Protein AF-A0A9P3KUB1-F1 (afdb_monomer)

Radius of gyration: 28.7 Å; Cα contacts (8 Å, |Δi|>4): 35; chains: 1; bounding box: 58×70×73 Å

Foldseek 3Di:
DDDDDDDDDDDDDDDDPPDDDDDDPDPDPDDDDDDDDDDDDDDDDDLVVLVVVLVVLVVVLVVLVPPPPHDPVSSVVSVVVSVVSVVVSVVVVVVVDDPPVNVVCVVPCPDPSRPDDDD

pLDDT: mean 78.52, std 14.83, range [48.62, 97.31]

Structure (mmCIF, N/CA/C/O backbone):
data_AF-A0A9P3KUB1-F1
#
_entry.id   AF-A0A9P3KUB1-F1
#
loop_
_atom_site.group_PDB
_atom_site.id
_atom_site.type_symbol
_atom_site.label_atom_id
_atom_site.label_alt_id
_atom_site.label_comp_id
_atom_site.label_asym_id
_atom_site.label_entity_id
_atom_site.label_seq_id
_atom_site.pdbx_PDB_ins_code
_atom_site.Cartn_x
_atom_site.Cartn_y
_atom_site.Cartn_z
_atom_site.occupancy
_atom_site.B_iso_or_equiv
_atom_site.auth_seq_id
_atom_site.auth_comp_id
_atom_site.auth_asym_id
_atom_site.auth_atom_id
_atom_site.pdbx_PDB_model_num
ATOM 1 N N . MET A 1 1 ? 10.504 29.476 48.255 1.00 50.31 1 MET A N 1
ATOM 2 C CA . MET A 1 1 ? 11.491 28.382 48.152 1.00 50.31 1 MET A CA 1
ATOM 3 C C . MET A 1 1 ? 10.838 27.114 48.674 1.00 50.31 1 MET A C 1
ATOM 5 O O . MET A 1 1 ? 10.720 26.962 49.879 1.00 50.31 1 MET A O 1
ATOM 9 N N . ALA A 1 2 ? 10.332 26.263 47.787 1.00 48.62 2 ALA A N 1
ATOM 10 C CA . ALA A 1 2 ? 9.831 24.938 48.140 1.00 48.62 2 ALA A CA 1
ATOM 11 C C . ALA A 1 2 ? 10.304 23.985 47.039 1.00 48.62 2 ALA A C 1
ATOM 13 O O . ALA A 1 2 ? 9.690 23.894 45.979 1.00 48.62 2 ALA A O 1
ATOM 14 N N . SER A 1 3 ? 11.472 23.378 47.255 1.00 56.53 3 SER A N 1
ATOM 15 C CA . SER A 1 3 ? 11.997 22.325 46.388 1.00 56.53 3 SER A CA 1
ATOM 16 C C . SER A 1 3 ? 11.179 21.062 46.618 1.00 56.53 3 SER A C 1
ATOM 18 O O . SER A 1 3 ? 11.247 20.466 47.691 1.00 56.53 3 SER A O 1
ATOM 20 N N . LEU A 1 4 ? 10.410 20.654 45.613 1.00 63.56 4 LEU A N 1
ATOM 21 C CA . LEU A 1 4 ? 9.812 19.326 45.563 1.00 63.56 4 LEU A CA 1
ATOM 22 C C . LEU A 1 4 ? 10.913 18.337 45.167 1.00 63.56 4 LEU A C 1
ATOM 24 O O . LEU A 1 4 ? 11.415 18.363 44.045 1.00 63.56 4 LEU A O 1
ATOM 28 N N . ALA A 1 5 ? 11.328 17.505 46.120 1.00 59.78 5 ALA A N 1
ATOM 29 C CA . ALA A 1 5 ? 12.263 16.418 45.881 1.00 59.78 5 ALA A CA 1
ATOM 30 C C . ALA A 1 5 ? 11.554 15.304 45.096 1.00 59.78 5 ALA A C 1
ATOM 32 O O . ALA A 1 5 ? 10.606 14.687 45.580 1.00 59.78 5 ALA A O 1
ATOM 3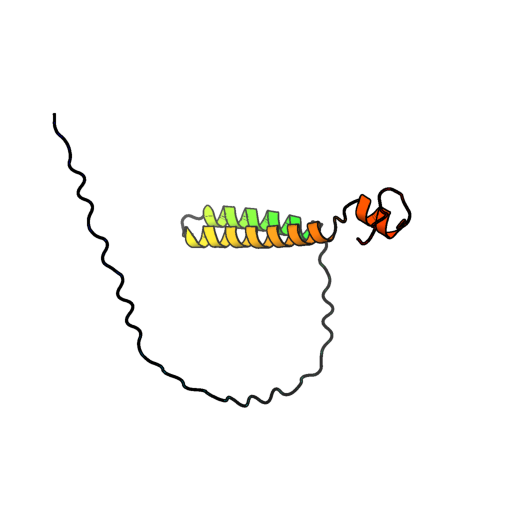3 N N . PHE A 1 6 ? 12.020 15.059 43.874 1.00 51.72 6 PHE A N 1
ATOM 34 C CA . PHE A 1 6 ? 11.614 13.927 43.051 1.00 51.72 6 PHE A CA 1
ATOM 35 C C . PHE A 1 6 ? 12.285 12.662 43.607 1.00 51.72 6 PHE A C 1
ATOM 37 O O . PHE A 1 6 ? 13.495 12.483 43.477 1.00 51.72 6 PHE A O 1
ATOM 44 N N . VAL A 1 7 ? 11.519 11.806 44.284 1.00 63.16 7 VAL A N 1
ATOM 45 C CA . VAL A 1 7 ? 12.008 10.507 44.764 1.00 63.16 7 VAL A CA 1
ATOM 46 C C . VAL A 1 7 ? 11.896 9.507 43.614 1.00 63.16 7 VAL A C 1
ATOM 48 O O . VAL A 1 7 ? 10.802 9.079 43.257 1.00 63.16 7 VAL A O 1
ATOM 51 N N . VAL A 1 8 ? 13.033 9.144 43.019 1.00 61.44 8 VAL A N 1
ATOM 52 C CA . VAL A 1 8 ? 13.135 8.023 42.073 1.00 61.44 8 VAL A CA 1
ATOM 53 C C . VAL A 1 8 ? 13.046 6.718 42.864 1.00 61.44 8 VAL A C 1
ATOM 55 O O . VAL A 1 8 ? 13.894 6.441 43.712 1.00 61.44 8 VAL A O 1
ATOM 58 N N . ALA A 1 9 ? 12.019 5.912 42.596 1.00 62.56 9 ALA A N 1
ATOM 59 C CA . ALA A 1 9 ? 11.915 4.556 43.123 1.00 62.56 9 ALA A CA 1
ATOM 60 C C . ALA A 1 9 ? 12.888 3.614 42.379 1.00 62.56 9 ALA A C 1
ATOM 62 O O . ALA A 1 9 ? 12.992 3.700 41.153 1.00 62.56 9 ALA A O 1
ATOM 63 N N . PRO A 1 10 ? 13.588 2.697 43.071 1.00 59.16 10 PRO A N 1
ATOM 64 C CA . PRO A 1 10 ? 14.422 1.698 42.416 1.00 59.16 10 PRO A CA 1
ATOM 65 C C . PRO A 1 10 ? 13.550 0.661 41.699 1.00 59.16 10 PRO A C 1
ATOM 67 O O . PRO A 1 10 ? 12.675 0.030 42.293 1.00 59.16 10 PRO A O 1
ATOM 70 N N . THR A 1 11 ? 13.809 0.465 40.409 1.00 61.09 11 THR A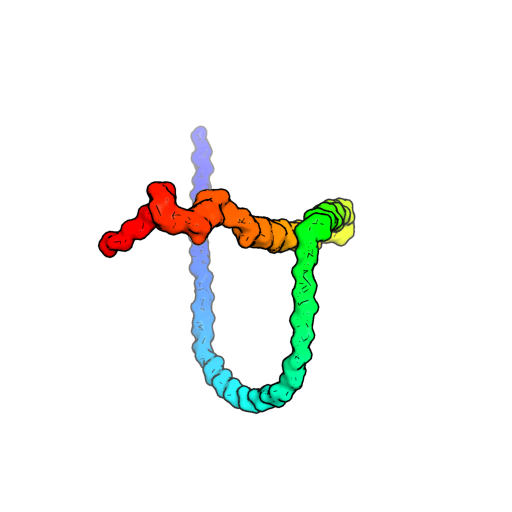 N 1
ATOM 71 C CA . THR A 1 11 ? 13.233 -0.616 39.608 1.00 61.09 11 THR A CA 1
ATOM 72 C C . THR A 1 11 ? 13.726 -1.961 40.136 1.00 61.09 11 THR A C 1
ATOM 74 O O . THR A 1 11 ? 14.931 -2.218 40.163 1.00 61.09 11 THR A O 1
ATOM 77 N N . ALA A 1 12 ? 12.803 -2.828 40.548 1.00 65.00 12 ALA A N 1
ATOM 78 C CA . ALA A 1 12 ? 13.126 -4.200 40.913 1.00 65.00 12 ALA A CA 1
ATOM 79 C C . ALA A 1 12 ? 13.667 -4.964 39.685 1.00 65.00 12 ALA A C 1
ATOM 81 O O . ALA A 1 12 ? 13.064 -4.888 38.611 1.00 65.00 12 ALA A O 1
ATOM 82 N N . PRO A 1 13 ? 14.771 -5.723 39.807 1.00 62.91 13 PRO A N 1
ATOM 83 C CA . PRO A 1 13 ? 15.215 -6.600 38.737 1.00 62.91 13 PRO A CA 1
ATOM 84 C C . PRO A 1 13 ? 14.225 -7.758 38.581 1.00 62.91 13 PRO A C 1
ATOM 86 O O . PRO A 1 13 ? 13.912 -8.476 39.532 1.00 62.91 13 PRO A O 1
ATOM 89 N N . CYS A 1 14 ? 13.735 -7.936 37.356 1.00 54.38 14 CYS A N 1
ATOM 90 C CA . CYS A 1 14 ? 12.917 -9.073 36.963 1.00 54.38 14 CYS A CA 1
ATOM 91 C C . CYS A 1 14 ? 13.766 -10.352 37.085 1.00 54.38 14 CYS A C 1
ATOM 93 O O . CYS A 1 14 ? 14.645 -10.620 36.265 1.00 54.38 14 CYS A O 1
ATOM 95 N N . GLY A 1 15 ? 13.559 -11.117 38.157 1.00 54.53 15 GLY A N 1
ATOM 96 C CA . GLY A 1 15 ? 14.240 -12.385 38.391 1.00 54.53 15 GLY A CA 1
ATOM 97 C C . GLY A 1 15 ? 13.747 -13.458 37.423 1.00 54.53 15 GLY A C 1
ATOM 98 O O . GLY A 1 15 ? 12.721 -14.091 37.661 1.00 54.53 15 GLY A O 1
ATOM 99 N N . LEU A 1 16 ? 14.497 -13.695 36.346 1.00 55.75 16 LEU A N 1
ATOM 100 C CA . LEU A 1 16 ? 14.280 -14.815 35.434 1.00 55.75 16 LEU A CA 1
ATOM 101 C C . LEU A 1 16 ? 14.713 -16.120 36.128 1.00 55.75 16 LEU A C 1
ATOM 103 O O . LEU A 1 16 ? 15.897 -16.457 36.184 1.00 55.75 16 LEU A O 1
ATOM 107 N N . ARG A 1 17 ? 13.758 -16.881 36.672 1.00 60.81 17 ARG A N 1
ATOM 108 C CA . ARG A 1 17 ? 14.006 -18.273 37.072 1.00 60.81 17 ARG A CA 1
ATOM 109 C C . ARG A 1 17 ? 14.200 -19.111 35.806 1.00 60.81 17 ARG A C 1
ATOM 111 O O . ARG A 1 17 ? 13.235 -19.472 35.141 1.00 60.81 17 ARG A O 1
ATOM 118 N N . ARG A 1 18 ? 15.453 -19.431 35.469 1.00 56.28 18 ARG A N 1
ATOM 119 C CA . ARG A 1 18 ? 15.780 -20.483 34.495 1.00 56.28 18 ARG A CA 1
ATOM 120 C C . ARG A 1 18 ? 15.411 -21.840 35.095 1.00 56.28 18 ARG A C 1
ATOM 122 O O . ARG A 1 18 ? 16.183 -22.403 35.866 1.00 56.28 18 ARG A O 1
ATOM 129 N N . SER A 1 19 ? 14.240 -22.363 34.743 1.00 61.19 19 SER A N 1
ATOM 130 C CA . SER A 1 19 ? 13.953 -23.784 34.938 1.00 61.19 19 SER A CA 1
ATOM 131 C C . SER A 1 19 ? 14.790 -24.606 33.962 1.00 61.19 19 SER A C 1
ATOM 133 O O . SER A 1 19 ? 14.859 -24.313 32.768 1.00 61.19 19 SER A O 1
ATOM 135 N N . ALA A 1 20 ? 15.467 -25.607 34.513 1.00 57.69 20 ALA A N 1
ATOM 136 C CA . ALA A 1 20 ? 16.315 -26.534 33.794 1.00 57.69 20 ALA A CA 1
ATOM 137 C C . ALA A 1 20 ? 15.512 -27.400 32.808 1.00 57.69 20 ALA A C 1
ATOM 139 O O . ALA A 1 20 ? 14.428 -27.881 33.120 1.00 57.69 20 ALA A O 1
ATOM 140 N N . ALA A 1 21 ? 16.111 -27.569 31.628 1.00 56.62 21 ALA A N 1
ATOM 141 C CA . ALA A 1 21 ? 16.016 -28.686 30.694 1.00 56.62 21 ALA A CA 1
ATOM 142 C C . ALA A 1 21 ? 14.851 -29.680 30.876 1.00 56.62 21 ALA A C 1
ATOM 144 O O . ALA A 1 21 ? 14.926 -30.611 31.675 1.00 56.62 21 ALA A O 1
ATOM 145 N N . PHE A 1 22 ? 13.868 -29.590 29.981 1.00 54.78 22 PHE A N 1
ATOM 146 C CA . PHE A 1 22 ? 13.082 -30.748 29.570 1.00 54.78 22 PHE A CA 1
ATOM 147 C C . PHE A 1 22 ? 13.369 -31.029 28.095 1.00 54.78 22 PHE A C 1
ATOM 149 O O . PHE A 1 22 ? 12.669 -30.579 27.193 1.00 54.78 22 PHE A O 1
ATOM 156 N N . SER A 1 23 ? 14.483 -31.723 27.854 1.00 60.97 23 SER A N 1
ATOM 157 C CA . SER A 1 23 ? 14.793 -32.286 26.543 1.00 60.97 23 SER A CA 1
ATOM 158 C C . SER A 1 23 ? 14.008 -33.584 26.397 1.00 60.97 23 SER A C 1
ATOM 160 O O . SER A 1 23 ? 14.437 -34.637 26.865 1.00 60.97 23 SER A O 1
ATOM 162 N N . GLN A 1 24 ? 12.837 -33.508 25.775 1.00 61.50 24 GLN A N 1
ATOM 163 C CA . GLN A 1 24 ? 12.197 -34.683 25.198 1.00 61.50 24 GLN A CA 1
ATOM 164 C C . GLN A 1 24 ? 12.272 -34.578 23.680 1.00 61.50 24 GLN A C 1
ATOM 166 O O . GLN A 1 24 ? 11.484 -33.902 23.026 1.00 61.50 24 GLN A O 1
ATOM 171 N N . SER A 1 25 ? 13.276 -35.256 23.123 1.00 59.69 25 SER A N 1
ATOM 172 C CA . SER A 1 25 ? 13.389 -35.510 21.691 1.00 59.69 25 SER A CA 1
ATOM 173 C C . SER A 1 25 ? 12.335 -36.545 21.298 1.00 59.69 25 SER A C 1
ATOM 175 O O . SER A 1 25 ? 12.554 -37.751 21.410 1.00 59.69 25 SER A O 1
ATOM 177 N N . VAL A 1 26 ? 11.164 -36.081 20.862 1.00 65.00 26 VAL A N 1
ATOM 178 C CA . VAL A 1 26 ? 10.165 -36.944 20.225 1.00 65.00 26 VAL A CA 1
ATOM 179 C C . VAL A 1 26 ? 10.540 -37.120 18.754 1.00 65.00 26 VAL A C 1
ATOM 181 O O . VAL A 1 26 ? 10.308 -36.256 17.912 1.00 65.00 26 VAL A O 1
ATOM 184 N N . LYS A 1 27 ? 11.180 -38.247 18.428 1.00 60.56 27 LYS A N 1
ATOM 185 C CA . LYS A 1 27 ? 11.415 -38.651 17.036 1.00 60.56 27 LYS A CA 1
ATOM 186 C C . LYS A 1 27 ? 10.106 -39.186 16.454 1.00 60.56 27 LYS A C 1
ATOM 188 O O . LYS A 1 27 ? 9.859 -40.388 16.479 1.00 60.56 27 LYS A O 1
ATOM 193 N N . SER A 1 28 ? 9.257 -38.297 15.950 1.00 63.25 28 SER A N 1
ATOM 194 C CA . SER A 1 28 ? 8.063 -38.695 15.200 1.00 63.25 28 SER A CA 1
ATOM 195 C C . SER A 1 28 ? 8.456 -39.094 13.779 1.00 63.25 28 SER A C 1
ATOM 197 O O . SER A 1 28 ? 8.768 -38.246 12.946 1.00 63.25 28 SER A O 1
ATOM 199 N N . ALA A 1 29 ? 8.441 -40.396 13.493 1.00 64.69 29 ALA A N 1
ATOM 200 C CA . ALA A 1 29 ? 8.572 -40.928 12.141 1.00 64.69 29 ALA A CA 1
ATOM 201 C C . ALA A 1 29 ? 7.230 -40.786 11.403 1.00 64.69 29 ALA A C 1
ATOM 203 O O . ALA A 1 29 ? 6.429 -41.718 11.348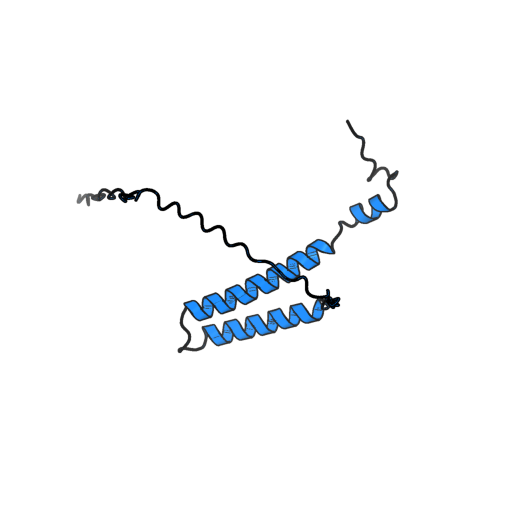 1.00 64.69 29 ALA A O 1
ATOM 204 N N . VAL A 1 30 ? 6.961 -39.595 10.864 1.00 65.62 30 VAL A N 1
ATOM 205 C CA . VAL A 1 30 ? 5.817 -39.371 9.971 1.00 65.62 30 VAL A CA 1
ATOM 206 C C . VAL A 1 30 ? 6.229 -39.767 8.557 1.00 65.62 30 VAL A C 1
ATOM 208 O O . VAL A 1 30 ? 7.069 -39.124 7.932 1.00 65.62 30 VAL A O 1
ATOM 211 N N . THR A 1 31 ? 5.637 -40.843 8.047 1.00 64.88 31 THR A N 1
ATOM 212 C CA . THR A 1 31 ? 5.752 -41.229 6.639 1.00 64.88 31 THR A CA 1
ATOM 213 C C . THR A 1 31 ? 4.745 -40.418 5.826 1.00 64.88 31 THR A C 1
ATOM 215 O O . THR A 1 31 ? 3.547 -40.696 5.822 1.00 64.88 31 THR A O 1
ATOM 218 N N . VAL A 1 32 ? 5.221 -39.375 5.145 1.00 68.62 32 VAL A N 1
ATOM 219 C CA . VAL A 1 32 ? 4.385 -38.588 4.230 1.00 68.62 32 VAL A CA 1
ATOM 220 C C . VAL A 1 32 ? 4.218 -39.383 2.935 1.00 68.62 32 VAL A C 1
ATOM 222 O O . VAL A 1 32 ? 5.160 -39.549 2.163 1.00 68.62 32 VAL A O 1
ATOM 225 N N . ARG A 1 33 ? 3.013 -39.907 2.695 1.00 71.62 33 ARG A N 1
ATOM 226 C CA . ARG A 1 33 ? 2.640 -40.471 1.391 1.00 71.62 33 ARG A CA 1
ATOM 227 C C . ARG A 1 33 ? 2.586 -39.331 0.371 1.00 71.62 33 ARG A C 1
ATOM 229 O O . ARG A 1 33 ? 1.797 -38.405 0.531 1.00 71.62 33 ARG A O 1
ATOM 236 N N . ALA A 1 34 ? 3.413 -39.412 -0.669 1.00 70.06 34 ALA A N 1
ATOM 237 C CA . ALA A 1 34 ? 3.416 -38.452 -1.766 1.00 70.06 34 ALA A CA 1
ATOM 238 C C . ALA A 1 34 ? 2.070 -38.493 -2.514 1.00 70.06 34 ALA A C 1
ATOM 240 O O . ALA A 1 34 ? 1.714 -39.507 -3.116 1.00 70.06 34 ALA A O 1
ATOM 241 N N . ALA A 1 35 ? 1.309 -37.399 -2.443 1.00 78.00 35 ALA A N 1
ATOM 242 C CA . ALA A 1 35 ? 0.10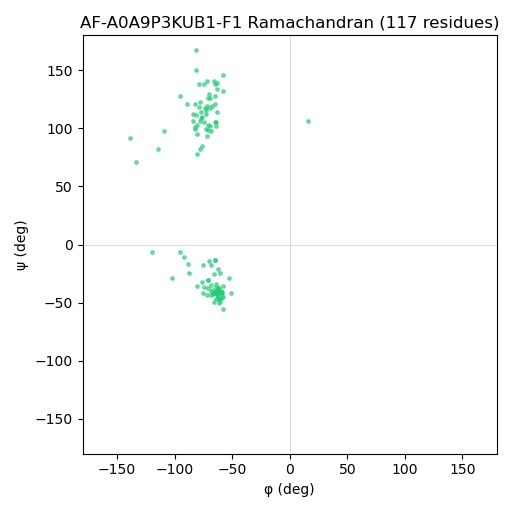6 -37.199 -3.243 1.00 78.00 35 ALA A CA 1
ATOM 243 C C . ALA A 1 35 ? 0.483 -36.710 -4.658 1.00 78.00 35 ALA A C 1
ATOM 245 O O . ALA A 1 35 ? 1.501 -36.031 -4.812 1.00 78.00 35 ALA A O 1
ATOM 246 N N . PRO A 1 36 ? -0.311 -37.024 -5.699 1.00 72.38 36 PRO A N 1
ATOM 247 C CA . PRO A 1 36 ? -0.040 -36.549 -7.051 1.00 72.38 36 PRO A CA 1
ATOM 248 C C . PRO A 1 36 ? -0.161 -35.022 -7.118 1.00 72.38 36 PRO A C 1
ATOM 250 O O . PRO A 1 36 ? -1.179 -34.449 -6.722 1.00 72.38 36 PRO A O 1
ATOM 253 N N . ALA A 1 37 ? 0.881 -34.373 -7.638 1.00 69.25 37 ALA A N 1
ATOM 254 C CA . ALA A 1 37 ? 0.934 -32.929 -7.810 1.00 69.25 37 ALA A CA 1
ATOM 255 C C . ALA A 1 37 ? -0.144 -32.474 -8.807 1.00 69.25 37 ALA A C 1
ATOM 257 O O . ALA A 1 37 ? -0.027 -32.667 -10.017 1.00 69.25 37 ALA A O 1
ATOM 258 N N . ARG A 1 38 ? -1.221 -31.868 -8.300 1.00 75.50 38 ARG A N 1
ATOM 259 C CA . ARG A 1 38 ? -2.156 -31.108 -9.134 1.00 75.50 38 ARG A CA 1
ATOM 260 C C . ARG A 1 38 ? -1.525 -29.749 -9.417 1.00 75.50 38 ARG A C 1
ATOM 262 O O . ARG A 1 38 ? -1.274 -28.985 -8.493 1.00 75.50 38 ARG A O 1
ATOM 269 N N . SER A 1 39 ? -1.271 -29.463 -10.692 1.00 72.25 39 SER A N 1
ATOM 270 C CA . SER A 1 39 ? -0.756 -28.166 -11.136 1.00 72.25 39 SER A CA 1
ATOM 271 C C . SER A 1 39 ? -1.795 -27.079 -10.852 1.00 72.25 39 SER A C 1
ATOM 273 O O . SER A 1 39 ? -2.810 -26.991 -11.544 1.00 72.25 39 SER A O 1
ATOM 275 N N . LEU A 1 40 ? -1.556 -26.258 -9.830 1.00 66.81 40 LEU A N 1
ATOM 276 C CA . LEU A 1 40 ? -2.358 -25.069 -9.559 1.00 66.81 40 LEU A CA 1
ATOM 277 C C . LEU A 1 40 ? -1.934 -23.975 -10.543 1.00 66.81 40 LEU A C 1
ATOM 279 O O . LEU A 1 40 ? -0.797 -23.512 -10.517 1.00 66.81 40 LEU A O 1
ATOM 283 N N . LYS A 1 41 ? -2.839 -23.580 -11.441 1.00 66.31 41 LYS A N 1
ATOM 284 C CA . LYS A 1 41 ? -2.662 -22.372 -12.253 1.00 66.31 41 LYS A CA 1
ATOM 285 C C . LYS A 1 41 ? -3.056 -21.180 -11.388 1.00 66.31 41 LYS A C 1
ATOM 287 O O . LYS A 1 41 ? -4.242 -20.954 -11.168 1.00 66.31 41 LYS A O 1
ATOM 292 N N . VAL A 1 42 ? -2.065 -20.460 -10.871 1.00 63.34 42 VAL A N 1
ATOM 293 C CA . VAL A 1 42 ? -2.286 -19.196 -10.162 1.00 63.34 42 VAL A CA 1
ATOM 294 C C . VAL A 1 42 ? -2.436 -18.106 -11.220 1.00 63.34 42 VAL A C 1
ATOM 296 O O . VAL A 1 42 ? -1.489 -17.804 -11.941 1.00 63.34 42 VAL A O 1
ATOM 299 N N . PHE A 1 43 ? -3.642 -17.557 -11.361 1.00 56.53 43 PHE A N 1
ATOM 300 C CA . PHE A 1 43 ? -3.865 -16.377 -12.192 1.00 56.53 43 PHE A CA 1
ATOM 301 C C . PHE A 1 43 ? -3.399 -15.145 -11.413 1.00 56.53 43 PHE A C 1
ATOM 303 O O . PHE A 1 43 ? -3.868 -14.897 -10.305 1.00 56.53 43 PHE A O 1
ATOM 310 N N . ALA A 1 44 ? -2.463 -14.386 -11.981 1.00 59.88 44 ALA A N 1
ATOM 311 C CA . ALA A 1 44 ? -2.057 -13.104 -11.424 1.00 59.88 44 ALA A CA 1
ATOM 312 C C . ALA A 1 44 ? -3.206 -12.097 -11.596 1.00 59.88 44 ALA A C 1
ATOM 314 O O . ALA A 1 44 ? -3.597 -11.794 -12.724 1.00 59.88 44 ALA A O 1
ATOM 315 N N . SER A 1 45 ? -3.758 -11.588 -10.493 1.00 60.03 45 SER A N 1
ATOM 316 C CA . SER A 1 45 ? -4.782 -10.540 -10.530 1.00 60.03 45 SER A CA 1
ATOM 317 C C . SER A 1 45 ? -4.201 -9.234 -11.087 1.00 60.03 45 SER A C 1
ATOM 319 O O . SER A 1 45 ? -3.047 -8.868 -10.825 1.00 60.03 45 SER A O 1
ATOM 321 N N . SER A 1 46 ? -4.985 -8.523 -11.899 1.00 61.88 46 SER A N 1
ATOM 322 C CA . SER A 1 46 ? -4.585 -7.230 -12.465 1.00 61.88 46 SER 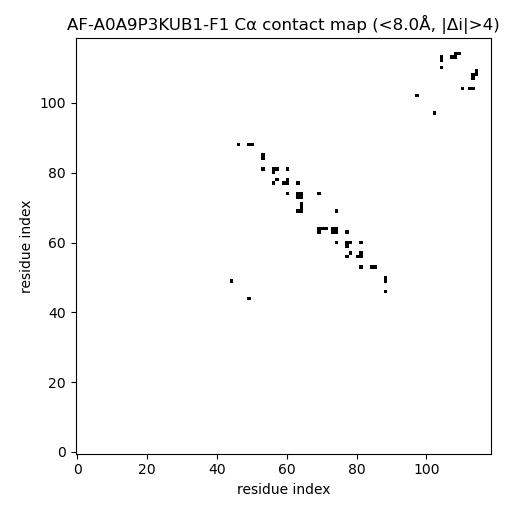A CA 1
ATOM 323 C C . SER A 1 46 ? -4.578 -6.145 -11.375 1.00 61.88 46 SER A C 1
ATOM 325 O O . SER A 1 46 ? -5.446 -6.140 -10.509 1.00 61.88 46 SER A O 1
ATOM 327 N N . GLN A 1 47 ? -3.601 -5.226 -11.394 1.00 65.69 47 GLN A N 1
ATOM 328 C CA . GLN A 1 47 ? -3.516 -4.125 -10.412 1.00 65.69 47 GLN A CA 1
ATOM 329 C C . GLN A 1 47 ? -4.784 -3.281 -10.220 1.00 65.69 47 GLN A C 1
ATOM 331 O O . GLN A 1 47 ? -5.113 -3.031 -9.065 1.00 65.69 47 GLN A O 1
ATOM 336 N N . PRO A 1 48 ? -5.545 -2.896 -11.268 1.00 64.62 48 PRO A N 1
ATOM 337 C CA . PRO A 1 48 ? -6.742 -2.071 -11.068 1.00 64.62 48 PRO A CA 1
ATOM 338 C C . PRO A 1 48 ? -7.842 -2.778 -10.264 1.00 64.62 48 PRO A C 1
ATOM 340 O O . PRO A 1 48 ? -8.812 -2.149 -9.847 1.00 64.62 48 PRO A O 1
ATOM 343 N N . GLU A 1 49 ? -7.730 -4.093 -10.071 1.00 79.00 49 GLU A N 1
ATOM 344 C CA . GLU A 1 49 ? -8.597 -4.841 -9.168 1.00 79.00 49 GLU A CA 1
ATOM 345 C C . GLU A 1 49 ? -8.151 -4.693 -7.706 1.00 79.00 49 GLU A C 1
ATOM 347 O O . GLU A 1 49 ? -8.999 -4.581 -6.828 1.00 79.00 49 GLU A O 1
ATOM 352 N N . LEU A 1 50 ? -6.842 -4.611 -7.443 1.00 83.31 50 LEU A N 1
ATOM 353 C CA . LEU A 1 50 ? -6.279 -4.480 -6.095 1.00 83.31 50 LEU A CA 1
ATOM 354 C C . LEU A 1 50 ? -6.470 -3.074 -5.512 1.00 83.31 50 LEU A C 1
ATOM 356 O O . LEU A 1 50 ? -6.790 -2.958 -4.332 1.00 83.31 50 LEU A O 1
ATOM 360 N N . ASP A 1 51 ? -6.383 -2.023 -6.329 1.00 87.94 51 ASP A N 1
ATOM 361 C CA . ASP A 1 51 ? -6.657 -0.650 -5.873 1.00 87.94 51 ASP A CA 1
ATOM 362 C C . ASP A 1 51 ? -8.104 -0.506 -5.372 1.00 87.94 51 ASP A C 1
ATOM 364 O O . ASP A 1 51 ? -8.365 0.059 -4.310 1.00 87.94 51 ASP A O 1
ATOM 368 N N . LYS A 1 52 ? -9.060 -1.119 -6.084 1.00 91.50 52 LYS A N 1
ATOM 369 C CA . LYS A 1 52 ? -10.469 -1.170 -5.660 1.00 91.50 52 LYS A CA 1
ATOM 370 C C . LYS A 1 52 ? -10.652 -1.947 -4.360 1.00 91.50 52 LYS A C 1
ATOM 372 O O . LYS A 1 52 ? -11.504 -1.588 -3.551 1.00 91.50 52 LYS A O 1
ATOM 377 N N . VAL A 1 53 ? -9.876 -3.012 -4.162 1.00 92.06 53 VAL A N 1
ATOM 378 C CA . VAL A 1 53 ? -9.890 -3.785 -2.913 1.00 92.06 53 VAL A CA 1
ATOM 379 C C . VAL A 1 53 ? -9.382 -2.928 -1.752 1.00 92.06 53 VAL A C 1
ATOM 381 O O . VAL A 1 53 ? -10.000 -2.942 -0.690 1.00 92.06 53 VAL A O 1
ATOM 384 N N . VAL A 1 54 ? -8.333 -2.121 -1.948 1.00 94.31 54 VAL A N 1
ATOM 385 C CA . VAL A 1 54 ? -7.856 -1.172 -0.924 1.00 94.31 54 VAL A CA 1
ATOM 386 C C . VAL A 1 54 ? -8.924 -0.141 -0.581 1.00 94.31 54 VAL A C 1
ATOM 388 O O . VAL A 1 54 ? -9.200 0.076 0.596 1.00 94.31 54 VAL A O 1
ATOM 391 N N . GLU A 1 55 ? -9.580 0.463 -1.572 1.00 95.06 55 GLU A N 1
ATOM 392 C CA . GLU A 1 55 ? -10.658 1.431 -1.322 1.00 95.06 55 GLU A CA 1
ATOM 393 C C . GLU A 1 55 ? -11.818 0.817 -0.523 1.00 95.06 55 GLU A C 1
ATOM 395 O O . GLU A 1 55 ? -12.326 1.436 0.417 1.00 95.06 55 GLU A O 1
ATOM 400 N N . GLN A 1 56 ? -12.206 -0.420 -0.851 1.00 95.19 56 GLN A N 1
ATOM 401 C CA . GLN A 1 56 ? -13.223 -1.167 -0.107 1.00 95.19 56 GLN A CA 1
ATOM 402 C C . GLN A 1 56 ? -12.789 -1.429 1.336 1.00 95.19 56 GLN A C 1
ATOM 404 O O . GLN A 1 56 ? -13.574 -1.208 2.256 1.00 95.19 56 GLN A O 1
ATOM 409 N N . LYS A 1 57 ? -11.537 -1.838 1.545 1.00 95.38 57 LYS A N 1
ATOM 410 C CA . LYS A 1 57 ? -10.981 -2.127 2.871 1.00 95.38 57 LYS A CA 1
ATOM 411 C C . LYS A 1 57 ? -10.822 -0.876 3.728 1.00 95.38 57 LYS A C 1
ATOM 413 O O . LYS A 1 57 ? -11.115 -0.913 4.915 1.00 95.38 57 LYS A O 1
ATOM 418 N N . ILE A 1 58 ? -10.486 0.265 3.129 1.00 96.69 58 ILE A N 1
ATOM 419 C CA . ILE A 1 58 ? -10.496 1.565 3.816 1.00 96.69 58 ILE A CA 1
ATOM 420 C C . ILE A 1 58 ? -11.917 1.934 4.254 1.00 96.69 58 ILE A C 1
ATOM 422 O O . ILE A 1 58 ? -12.110 2.453 5.354 1.00 96.69 58 ILE A O 1
ATOM 426 N N . ALA A 1 59 ? -12.923 1.706 3.404 1.00 97.06 59 ALA A N 1
ATOM 427 C CA . ALA A 1 59 ? -14.315 1.951 3.771 1.00 97.06 59 ALA A CA 1
ATOM 428 C C . ALA A 1 59 ? -14.775 1.008 4.896 1.00 97.06 59 ALA A C 1
ATOM 430 O O . ALA A 1 59 ? -15.428 1.456 5.837 1.00 97.06 59 ALA A O 1
ATOM 431 N N . GLU A 1 60 ? -14.392 -0.267 4.834 1.00 94.62 60 GLU A N 1
ATOM 432 C CA . GLU A 1 60 ? -14.650 -1.263 5.876 1.00 94.62 60 GLU A CA 1
ATOM 433 C C . GLU A 1 60 ? -13.994 -0.869 7.204 1.00 94.62 60 GLU A C 1
ATOM 435 O O . GLU A 1 60 ? -14.695 -0.769 8.207 1.00 94.62 60 GLU A O 1
ATOM 440 N N . ALA A 1 61 ? -12.706 -0.521 7.209 1.00 95.62 61 ALA A N 1
ATOM 441 C CA . ALA A 1 61 ? -11.994 -0.068 8.402 1.00 95.62 61 ALA A CA 1
ATOM 442 C C . ALA A 1 61 ? -12.642 1.177 9.021 1.00 95.62 61 ALA A C 1
ATOM 444 O O . ALA A 1 61 ? -12.854 1.235 10.230 1.00 95.62 61 ALA A O 1
ATOM 445 N N . LYS A 1 62 ? -13.054 2.153 8.200 1.00 96.19 62 LYS A N 1
ATOM 446 C CA . LYS A 1 62 ? -13.801 3.330 8.676 1.00 96.19 62 LYS A CA 1
ATOM 447 C C . LYS A 1 62 ? -15.137 2.956 9.312 1.00 96.19 62 LYS A C 1
ATOM 449 O O . LYS A 1 62 ? -15.491 3.542 10.330 1.00 96.19 62 LYS A O 1
ATOM 454 N N . ASN A 1 63 ? -15.866 2.008 8.726 1.00 95.81 63 ASN A N 1
ATOM 455 C CA . ASN A 1 63 ? -17.147 1.550 9.261 1.00 95.81 63 ASN A CA 1
ATOM 456 C C . ASN A 1 63 ? -16.966 0.792 10.576 1.00 95.81 63 ASN A C 1
ATOM 458 O O . ASN A 1 63 ? -17.704 1.063 11.518 1.00 95.81 63 ASN A O 1
ATOM 462 N N . VAL A 1 64 ? -15.969 -0.097 10.657 1.00 95.12 64 VAL A N 1
ATOM 463 C CA . VAL A 1 64 ? -15.622 -0.816 11.889 1.00 95.12 64 VAL A CA 1
ATOM 464 C C . VAL A 1 64 ? -15.294 0.197 12.974 1.00 95.12 64 VAL A C 1
ATOM 466 O O . VAL A 1 64 ? -15.995 0.235 13.968 1.00 95.12 64 VAL A O 1
ATOM 469 N N . CYS A 1 65 ? -14.347 1.107 12.746 1.00 94.62 65 CYS A N 1
ATOM 470 C CA . CYS A 1 65 ? -13.955 2.113 13.738 1.00 94.62 65 CYS A CA 1
ATOM 471 C C . CYS A 1 65 ? -15.075 3.098 14.135 1.00 94.62 65 CYS A C 1
ATOM 473 O O . CYS A 1 65 ? -14.967 3.753 15.171 1.00 94.62 65 CYS A O 1
ATOM 475 N N . ALA A 1 66 ? -16.113 3.260 13.308 1.00 94.44 66 ALA A N 1
ATOM 476 C CA . ALA A 1 66 ? -17.266 4.109 13.606 1.00 94.44 66 ALA A CA 1
ATOM 477 C C . ALA A 1 66 ? -18.381 3.373 14.367 1.00 94.44 66 ALA A C 1
ATOM 479 O O . ALA A 1 66 ? -19.256 4.034 14.933 1.00 94.44 66 ALA A O 1
ATOM 480 N N . ASP A 1 67 ? -18.379 2.036 14.380 1.00 93.31 67 ASP A N 1
ATOM 481 C CA . ASP A 1 67 ? -19.362 1.250 15.120 1.00 93.31 67 ASP A CA 1
ATOM 482 C C . ASP A 1 67 ? -19.078 1.370 16.627 1.00 93.31 67 ASP A C 1
ATOM 484 O O . ASP A 1 67 ? -18.009 0.954 17.082 1.00 93.31 67 ASP A O 1
ATOM 488 N N . PRO A 1 68 ? -20.020 1.892 17.434 1.00 86.88 68 PRO A N 1
ATOM 489 C CA . PRO A 1 68 ? -19.845 2.014 18.881 1.00 86.88 68 PRO A CA 1
ATOM 490 C C . PRO A 1 68 ? -19.725 0.664 19.608 1.00 86.88 68 PRO A C 1
ATOM 492 O O . PRO A 1 68 ? -19.359 0.646 20.783 1.00 86.88 68 PRO A O 1
ATOM 495 N N . ASN A 1 69 ? -20.055 -0.450 18.949 1.00 88.12 69 ASN A N 1
ATOM 496 C CA . ASN A 1 69 ? -19.905 -1.805 19.480 1.00 88.12 69 ASN A CA 1
ATOM 497 C C . ASN A 1 69 ? -18.561 -2.446 19.113 1.00 88.12 69 ASN A C 1
ATOM 499 O O . ASN A 1 69 ? -18.235 -3.506 19.648 1.00 88.12 69 ASN A O 1
ATOM 503 N N . SER A 1 70 ? -17.795 -1.837 18.206 1.00 84.56 70 SER A N 1
ATOM 504 C CA . SER A 1 70 ? -16.432 -2.270 17.912 1.00 84.56 70 SER A CA 1
ATOM 505 C C . SER A 1 70 ? -15.482 -1.767 19.000 1.00 84.56 70 SER A C 1
ATOM 507 O O . SER A 1 70 ? -15.587 -0.635 19.482 1.00 84.56 70 SER A O 1
ATOM 509 N N . GLY A 1 71 ? -14.553 -2.614 19.431 1.00 90.06 71 GLY A N 1
ATOM 510 C CA . GLY A 1 71 ? -13.469 -2.180 20.294 1.00 90.06 71 GLY A CA 1
ATOM 511 C C . GLY A 1 71 ? -12.341 -1.531 19.490 1.00 90.06 71 GLY A C 1
ATOM 512 O O . GLY A 1 71 ? -12.230 -1.638 18.267 1.00 90.06 71 GLY A O 1
ATOM 513 N N . ALA A 1 72 ? -11.438 -0.866 20.214 1.00 90.88 72 ALA A N 1
ATOM 514 C CA . ALA A 1 72 ? -10.231 -0.288 19.624 1.00 90.88 72 ALA A CA 1
ATOM 515 C C . ALA A 1 72 ? -9.321 -1.351 18.974 1.00 90.88 72 ALA A C 1
ATOM 517 O O . ALA A 1 72 ? -8.554 -1.026 18.072 1.00 90.88 72 ALA A O 1
ATOM 518 N N . ALA A 1 73 ? -9.411 -2.609 19.419 1.00 93.81 73 ALA A N 1
ATOM 519 C CA . ALA A 1 73 ? -8.643 -3.715 18.861 1.00 93.81 73 ALA A CA 1
ATOM 520 C C . ALA A 1 73 ? -9.154 -4.109 17.469 1.00 93.81 73 ALA A C 1
ATOM 522 O O . ALA A 1 73 ? -8.360 -4.287 16.555 1.00 93.81 73 ALA A O 1
ATOM 523 N N . GLU A 1 74 ? -10.468 -4.185 17.283 1.00 92.38 74 GLU A N 1
ATOM 524 C CA . GLU A 1 74 ? -11.102 -4.517 16.008 1.00 92.38 74 GLU A CA 1
ATOM 525 C C . GLU A 1 74 ? -10.857 -3.418 14.967 1.00 92.38 74 GLU A C 1
ATOM 527 O O . GLU A 1 74 ? -10.565 -3.714 13.811 1.00 92.38 74 GLU A O 1
ATOM 532 N N . CYS A 1 75 ? -10.891 -2.151 15.391 1.00 95.88 75 CYS A N 1
ATOM 533 C CA . CYS A 1 75 ? -10.497 -1.021 14.550 1.00 95.88 75 CYS A CA 1
ATOM 534 C C . CYS A 1 75 ? -9.018 -1.102 14.127 1.00 95.88 75 CYS A C 1
ATOM 536 O O . CYS A 1 75 ? -8.708 -0.859 12.963 1.00 95.88 75 CYS A O 1
ATOM 538 N N . ALA A 1 76 ? -8.111 -1.474 15.038 1.00 95.12 76 ALA A N 1
ATOM 539 C CA . ALA A 1 76 ? -6.696 -1.653 14.711 1.00 95.12 76 ALA A CA 1
ATOM 540 C C . ALA A 1 76 ? -6.483 -2.798 13.709 1.00 95.12 76 ALA A C 1
ATOM 542 O O . ALA A 1 76 ? -5.845 -2.585 12.687 1.00 95.12 76 ALA A O 1
ATOM 543 N N . VAL A 1 77 ? -7.112 -3.957 13.931 1.00 96.25 77 VAL A N 1
ATOM 544 C CA . VAL A 1 77 ? -7.031 -5.108 13.015 1.00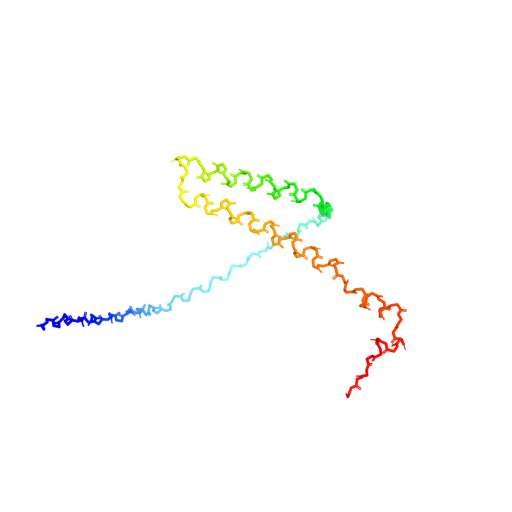 96.25 77 VAL A CA 1
ATOM 545 C C . VAL A 1 77 ? -7.539 -4.749 11.615 1.00 96.25 77 VAL A C 1
ATOM 547 O O . VAL A 1 77 ? -6.923 -5.124 10.622 1.00 96.25 77 VAL A O 1
ATOM 550 N N . ALA A 1 78 ? -8.629 -3.985 11.510 1.00 96.25 78 ALA A N 1
ATOM 551 C CA . ALA A 1 78 ? -9.141 -3.560 10.209 1.00 96.25 78 ALA A CA 1
ATOM 552 C C . ALA A 1 78 ? -8.161 -2.638 9.458 1.00 96.25 78 ALA A C 1
ATOM 554 O O . ALA A 1 78 ? -8.076 -2.699 8.232 1.00 96.25 78 ALA A O 1
ATOM 555 N N . TRP A 1 79 ? -7.406 -1.796 10.171 1.00 97.31 79 TRP A N 1
ATOM 556 C CA . TRP A 1 79 ? -6.339 -0.992 9.570 1.00 97.31 79 TRP A CA 1
ATOM 557 C C . TRP A 1 79 ? -5.076 -1.805 9.260 1.00 97.31 79 TRP A C 1
ATOM 559 O O . TRP A 1 79 ? -4.457 -1.534 8.231 1.00 97.31 79 TRP A O 1
ATOM 569 N N . ASP A 1 80 ? -4.753 -2.831 10.050 1.00 97.00 80 ASP A N 1
ATOM 570 C CA . ASP A 1 80 ? -3.658 -3.768 9.755 1.00 97.00 80 ASP A CA 1
ATOM 571 C C . ASP A 1 80 ? -3.898 -4.489 8.412 1.00 97.00 80 ASP A C 1
ATOM 573 O O . ASP A 1 80 ? -2.979 -4.630 7.604 1.00 97.00 80 ASP A O 1
ATOM 577 N N . GLU A 1 81 ? -5.145 -4.875 8.110 1.00 95.31 81 GLU A N 1
ATOM 578 C CA . GLU A 1 81 ? -5.502 -5.464 6.808 1.00 95.31 81 GLU A CA 1
ATOM 579 C C . GLU A 1 81 ? -5.271 -4.488 5.640 1.00 95.31 81 GLU A C 1
ATOM 581 O O . GLU A 1 81 ? -4.785 -4.884 4.576 1.00 95.31 81 GLU A O 1
ATOM 586 N N . VAL A 1 82 ? -5.613 -3.204 5.811 1.00 97.00 82 VAL A N 1
ATOM 587 C CA . VAL A 1 82 ? -5.354 -2.172 4.789 1.00 97.00 82 VAL A CA 1
ATOM 588 C C . VAL A 1 82 ? -3.848 -2.014 4.574 1.00 97.00 82 VAL A C 1
ATOM 590 O O . VAL A 1 82 ? -3.401 -1.916 3.426 1.00 97.00 82 VAL A O 1
ATOM 593 N N . GLU A 1 83 ? -3.068 -2.005 5.658 1.00 95.81 83 GLU A N 1
ATOM 594 C CA . GLU A 1 83 ? -1.611 -1.893 5.605 1.00 95.81 83 GLU A CA 1
ATOM 595 C C . GLU A 1 83 ? -0.999 -3.062 4.821 1.00 95.81 83 GLU A C 1
ATOM 597 O O . GLU A 1 83 ? -0.250 -2.826 3.869 1.00 95.81 83 GLU A O 1
ATOM 602 N N . GLU A 1 84 ? -1.393 -4.303 5.115 1.00 94.50 84 GLU A N 1
ATOM 603 C CA . GLU A 1 84 ? -0.892 -5.494 4.419 1.00 94.50 84 GLU A CA 1
ATOM 604 C C . GLU A 1 84 ? -1.184 -5.456 2.910 1.00 94.50 84 GLU A C 1
ATOM 606 O O . GLU A 1 84 ? -0.293 -5.695 2.086 1.00 94.50 84 GLU A O 1
ATOM 611 N N . ILE A 1 85 ? -2.413 -5.102 2.519 1.00 93.94 85 ILE A N 1
ATOM 612 C CA . ILE A 1 85 ? -2.799 -5.053 1.100 1.00 93.94 85 ILE A CA 1
ATOM 613 C C . ILE A 1 85 ? -2.032 -3.942 0.375 1.00 93.94 85 ILE A C 1
ATOM 615 O O . ILE A 1 85 ? -1.533 -4.153 -0.734 1.00 93.94 85 ILE A O 1
ATOM 619 N N . SER A 1 86 ? -1.891 -2.771 0.997 1.00 92.38 86 SER A N 1
ATOM 620 C CA . SER A 1 86 ? -1.137 -1.657 0.413 1.00 92.38 86 SER A CA 1
ATOM 621 C C . SER A 1 86 ? 0.347 -2.000 0.216 1.00 92.38 86 SER A C 1
ATOM 623 O O . SER A 1 86 ? 0.921 -1.693 -0.835 1.00 92.38 86 SER A O 1
ATOM 625 N N . ALA A 1 87 ? 0.948 -2.722 1.166 1.00 92.06 87 ALA A N 1
ATOM 626 C CA . ALA A 1 87 ? 2.320 -3.202 1.070 1.00 92.06 87 ALA A CA 1
ATOM 627 C C . ALA A 1 87 ? 2.482 -4.212 -0.075 1.00 92.06 87 ALA A C 1
ATOM 629 O O . ALA A 1 87 ? 3.435 -4.122 -0.853 1.00 92.06 87 ALA A O 1
ATOM 630 N N . ALA A 1 88 ? 1.526 -5.130 -0.241 1.00 90.12 88 ALA A N 1
ATOM 631 C CA . ALA A 1 88 ? 1.527 -6.092 -1.340 1.00 90.12 88 ALA A CA 1
ATOM 632 C C . ALA A 1 88 ? 1.442 -5.410 -2.719 1.00 90.12 88 ALA A C 1
ATOM 634 O O . ALA A 1 88 ? 2.131 -5.822 -3.659 1.00 90.12 88 ALA A O 1
ATOM 635 N N . ILE A 1 89 ? 0.639 -4.348 -2.847 1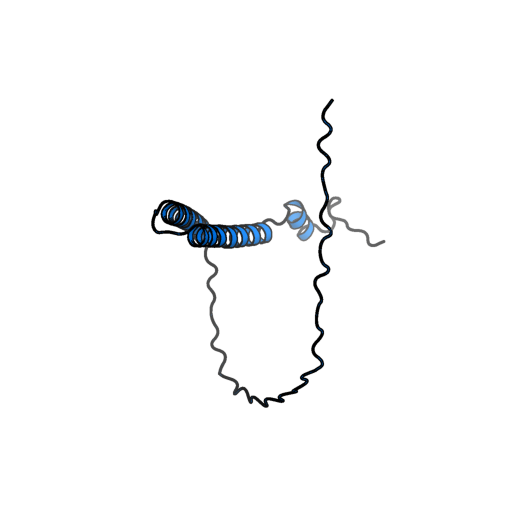.00 89.56 89 ILE A N 1
ATOM 636 C CA . ILE A 1 89 ? 0.557 -3.550 -4.080 1.00 89.56 89 ILE A CA 1
ATOM 637 C C . ILE A 1 89 ? 1.883 -2.844 -4.341 1.00 89.56 89 ILE A C 1
ATOM 639 O O . ILE A 1 89 ? 2.427 -2.979 -5.437 1.00 89.56 89 ILE A O 1
ATOM 643 N N . SER A 1 90 ? 2.435 -2.154 -3.340 1.00 88.38 90 SER A N 1
ATOM 644 C CA . SER A 1 90 ? 3.710 -1.442 -3.469 1.00 88.38 90 SER A CA 1
ATOM 645 C C . SER A 1 90 ? 4.846 -2.378 -3.878 1.00 88.38 90 SER A C 1
ATOM 647 O O . SER A 1 90 ? 5.565 -2.084 -4.829 1.00 88.38 90 SER A O 1
ATOM 649 N N . HIS A 1 91 ? 4.954 -3.550 -3.250 1.00 87.50 91 HIS A N 1
ATOM 650 C CA . HIS A 1 91 ? 5.952 -4.556 -3.614 1.00 87.50 91 HIS A CA 1
ATOM 651 C C . HIS A 1 91 ? 5.800 -5.017 -5.070 1.00 87.50 91 HIS A C 1
ATOM 653 O O . HIS A 1 91 ? 6.780 -5.186 -5.795 1.00 87.50 91 HIS A O 1
ATOM 659 N N . LYS A 1 92 ? 4.560 -5.200 -5.531 1.00 86.25 92 LYS A N 1
ATOM 660 C CA . LYS A 1 92 ? 4.280 -5.607 -6.911 1.00 86.25 92 LYS A CA 1
ATOM 661 C C . LYS A 1 92 ? 4.563 -4.494 -7.924 1.00 86.25 92 LYS A C 1
ATOM 663 O O . LYS A 1 92 ? 4.916 -4.810 -9.056 1.00 86.25 92 LYS A O 1
ATOM 668 N N . GLU A 1 93 ? 4.404 -3.228 -7.551 1.00 84.50 93 GLU A N 1
ATOM 669 C CA . GLU A 1 93 ? 4.771 -2.086 -8.399 1.00 84.50 93 GLU A CA 1
ATOM 670 C C . GLU A 1 93 ? 6.285 -1.870 -8.442 1.00 84.50 93 GLU A C 1
ATOM 672 O O . GLU A 1 93 ? 6.835 -1.709 -9.528 1.00 84.50 93 GLU A O 1
ATOM 677 N N . ALA A 1 94 ? 6.972 -1.991 -7.304 1.00 84.00 94 ALA A N 1
ATOM 678 C CA . ALA A 1 94 ? 8.431 -1.943 -7.239 1.00 84.00 94 ALA A CA 1
ATOM 679 C C . ALA A 1 94 ? 9.080 -3.032 -8.111 1.00 84.00 94 ALA A C 1
ATOM 681 O O . ALA A 1 94 ? 10.086 -2.786 -8.763 1.00 84.00 94 ALA A O 1
ATOM 682 N N . ALA A 1 95 ? 8.466 -4.217 -8.192 1.00 79.81 95 ALA A N 1
ATOM 683 C CA . ALA A 1 95 ? 8.920 -5.292 -9.074 1.00 79.81 95 ALA A CA 1
ATOM 684 C C . ALA A 1 95 ? 8.705 -5.016 -10.578 1.00 79.81 95 ALA A C 1
ATOM 686 O O . ALA A 1 95 ? 9.235 -5.754 -11.407 1.00 79.81 95 ALA A O 1
ATOM 687 N N . LYS A 1 96 ? 7.901 -4.012 -10.951 1.00 73.81 96 LYS A N 1
ATOM 688 C CA . LYS A 1 96 ? 7.645 -3.641 -12.355 1.00 73.81 96 LYS A CA 1
ATOM 689 C C . LYS A 1 96 ? 8.408 -2.409 -12.806 1.00 73.81 96 LYS A C 1
ATOM 691 O O . LYS A 1 96 ? 8.656 -2.275 -14.001 1.00 73.81 96 LYS A O 1
ATOM 696 N N . SER A 1 97 ? 8.718 -1.494 -11.895 1.00 66.56 97 SER A N 1
ATOM 697 C CA . SER A 1 97 ? 9.499 -0.303 -12.206 1.00 66.56 97 SER A CA 1
ATOM 698 C C . SER A 1 97 ? 10.985 -0.660 -12.247 1.00 66.56 97 SER A C 1
ATOM 700 O O . SER A 1 97 ? 11.706 -0.402 -11.287 1.00 66.56 97 SER A O 1
ATOM 702 N N . ALA A 1 98 ? 11.433 -1.273 -13.344 1.00 74.50 98 ALA A N 1
ATOM 703 C CA . ALA A 1 98 ? 12.848 -1.211 -13.697 1.00 74.50 98 ALA A CA 1
ATOM 704 C C . ALA A 1 98 ? 13.199 0.258 -13.967 1.00 74.50 98 ALA A C 1
ATOM 706 O O . ALA A 1 98 ? 12.389 0.986 -14.558 1.00 74.50 98 ALA A O 1
ATOM 707 N N . ASP A 1 99 ? 14.362 0.711 -13.505 1.00 84.38 99 ASP A N 1
ATOM 708 C CA . ASP A 1 99 ? 14.830 2.056 -13.834 1.00 84.38 99 ASP A CA 1
ATOM 709 C C . ASP A 1 99 ? 14.920 2.165 -15.368 1.00 84.38 99 ASP A C 1
ATOM 711 O O . ASP A 1 99 ? 15.448 1.249 -16.004 1.00 84.38 99 ASP A O 1
ATOM 715 N N . PRO A 1 100 ? 14.396 3.226 -16.015 1.00 86.56 100 PRO A N 1
ATOM 716 C CA . PRO A 1 100 ? 14.471 3.348 -17.469 1.00 86.56 100 PRO A CA 1
ATOM 717 C C . PRO A 1 100 ? 15.889 3.191 -18.033 1.00 86.56 100 PRO A C 1
ATOM 719 O O . PRO A 1 100 ? 16.046 2.729 -19.162 1.00 86.56 100 PRO A O 1
ATOM 722 N N . LEU A 1 101 ? 16.913 3.550 -17.251 1.00 88.81 101 LEU A N 1
ATOM 723 C CA . LEU A 1 101 ? 18.310 3.338 -17.615 1.00 88.81 101 LEU A CA 1
ATOM 724 C C . LEU A 1 101 ? 18.712 1.857 -17.563 1.00 88.81 101 LEU A C 1
ATOM 726 O O . LEU A 1 101 ? 19.438 1.404 -18.437 1.00 88.81 101 LEU A O 1
ATOM 730 N N . GLU A 1 102 ? 18.215 1.092 -16.594 1.00 87.38 102 GLU A N 1
ATOM 731 C CA . GLU A 1 102 ? 18.493 -0.341 -16.449 1.00 87.38 102 GLU A CA 1
ATOM 732 C C . GLU A 1 102 ? 17.971 -1.122 -17.664 1.00 87.38 102 GLU A C 1
ATOM 734 O O . GLU A 1 102 ? 18.726 -1.858 -18.294 1.00 87.38 102 GLU A O 1
ATOM 739 N N . ALA A 1 103 ? 16.737 -0.840 -18.099 1.00 87.88 103 ALA A N 1
ATOM 740 C CA . ALA A 1 103 ? 16.180 -1.419 -19.326 1.00 87.88 103 ALA A CA 1
ATOM 741 C C . ALA A 1 103 ? 16.978 -1.030 -20.588 1.00 87.88 103 ALA A C 1
ATOM 743 O O . ALA A 1 103 ? 17.153 -1.843 -21.493 1.00 87.88 103 ALA A O 1
ATOM 744 N N . TYR A 1 104 ? 17.486 0.206 -20.655 1.00 90.19 104 TYR A N 1
ATOM 745 C CA . TYR A 1 104 ? 18.336 0.653 -21.761 1.00 90.19 104 TYR A CA 1
ATOM 746 C C . TYR A 1 104 ? 19.704 -0.047 -21.762 1.00 90.19 104 TYR A C 1
ATOM 748 O O . TYR A 1 104 ? 20.195 -0.432 -22.825 1.00 90.19 104 TYR A O 1
ATOM 756 N N . CYS A 1 105 ? 20.298 -0.242 -20.585 1.00 92.06 105 CYS A N 1
ATOM 757 C CA . CYS A 1 105 ? 21.581 -0.915 -20.416 1.00 92.06 105 CYS A CA 1
ATOM 758 C C . CYS A 1 105 ? 21.516 -2.423 -20.676 1.00 92.06 105 CYS A C 1
ATOM 760 O O . CYS A 1 105 ? 22.494 -2.981 -21.175 1.00 92.06 105 CYS A O 1
ATOM 762 N N . ASP A 1 106 ? 20.374 -3.067 -20.419 1.00 88.06 106 ASP A N 1
ATOM 763 C CA . ASP A 1 106 ? 20.129 -4.467 -20.789 1.00 88.06 106 ASP A CA 1
ATOM 764 C C . ASP A 1 106 ? 20.177 -4.677 -22.313 1.00 88.06 106 ASP A C 1
ATOM 766 O O . ASP A 1 106 ? 20.676 -5.696 -22.797 1.00 88.06 106 ASP A O 1
ATOM 770 N N . GLU A 1 107 ? 19.678 -3.707 -23.083 1.00 89.25 107 GLU A N 1
ATOM 771 C CA . GLU A 1 107 ? 19.659 -3.754 -24.550 1.00 89.25 107 GLU A CA 1
ATOM 772 C C . GLU A 1 107 ? 20.951 -3.207 -25.186 1.00 89.25 107 GLU A C 1
ATOM 774 O O . GLU A 1 107 ? 21.291 -3.594 -26.306 1.00 89.25 107 GLU A O 1
ATOM 779 N N . ASN A 1 108 ? 21.686 -2.338 -24.479 1.00 90.12 108 ASN A N 1
ATOM 780 C CA . ASN A 1 108 ? 22.882 -1.639 -24.969 1.00 90.12 108 ASN A CA 1
ATOM 781 C C . ASN A 1 108 ? 24.032 -1.698 -23.938 1.00 90.12 108 ASN A C 1
ATOM 783 O O . ASN A 1 108 ? 24.379 -0.681 -23.330 1.00 90.12 108 ASN A O 1
ATOM 787 N N . PRO A 1 109 ? 24.664 -2.868 -23.732 1.00 89.12 109 PRO A N 1
ATOM 788 C CA . PRO A 1 109 ? 25.702 -3.041 -22.709 1.00 89.12 109 PRO A CA 1
ATOM 789 C C . PRO A 1 109 ? 27.006 -2.282 -23.012 1.00 89.12 109 PRO A C 1
ATOM 791 O O . PRO A 1 109 ? 27.850 -2.107 -22.134 1.00 89.12 109 PRO A O 1
ATOM 794 N N . ASP A 1 1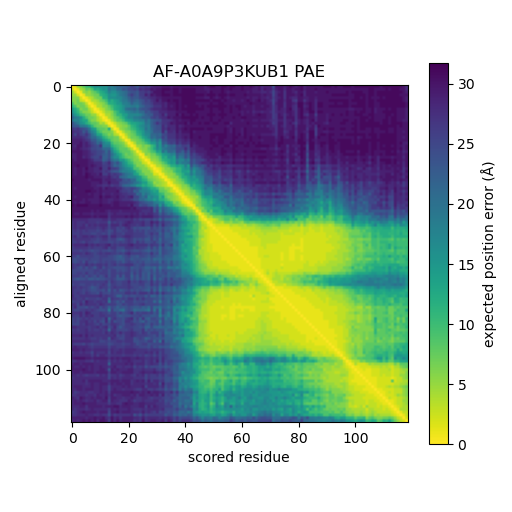10 ? 27.210 -1.863 -24.260 1.00 87.00 110 ASP A N 1
ATOM 795 C CA . ASP A 1 110 ? 28.387 -1.132 -24.726 1.00 87.00 110 ASP A CA 1
ATOM 796 C C . ASP A 1 110 ? 28.210 0.392 -24.735 1.00 87.00 110 ASP A C 1
ATOM 798 O O . ASP A 1 110 ? 29.207 1.095 -24.955 1.00 87.00 110 ASP A O 1
ATOM 802 N N . ALA A 1 111 ? 26.996 0.889 -24.457 1.00 91.19 111 ALA A N 1
ATOM 803 C CA . ALA A 1 111 ? 26.710 2.310 -24.299 1.00 91.19 111 ALA A CA 1
ATOM 804 C C . ALA A 1 111 ? 27.577 2.925 -23.192 1.00 91.19 111 ALA A C 1
ATOM 806 O O . ALA A 1 111 ? 27.897 2.283 -22.186 1.00 91.19 111 ALA A O 1
ATOM 807 N N . ASP A 1 112 ? 27.965 4.187 -23.372 1.00 88.25 112 ASP A N 1
ATOM 808 C CA . ASP A 1 112 ? 28.873 4.863 -22.444 1.00 88.25 112 ASP A CA 1
ATOM 809 C C . ASP A 1 112 ? 28.241 5.048 -21.053 1.00 88.25 112 ASP A C 1
ATOM 811 O O . ASP A 1 112 ? 28.958 5.073 -20.053 1.00 88.25 112 ASP A O 1
ATOM 815 N N . GLU A 1 113 ? 26.909 5.090 -20.971 1.00 85.25 113 GLU A N 1
ATOM 816 C CA . GLU A 1 113 ? 26.135 5.126 -19.727 1.00 85.25 113 GLU A CA 1
ATOM 817 C C . GLU A 1 113 ? 26.073 3.770 -18.998 1.00 85.25 113 GLU A C 1
ATOM 819 O O . GLU A 1 113 ? 25.756 3.735 -17.811 1.00 85.25 113 GLU A O 1
ATOM 824 N N . CYS A 1 114 ? 26.381 2.664 -19.686 1.00 90.50 114 CYS A N 1
ATOM 825 C CA . CYS A 1 114 ? 26.116 1.292 -19.231 1.00 90.50 114 CYS A CA 1
ATOM 826 C C . CYS A 1 114 ? 27.377 0.429 -19.081 1.00 90.50 114 CYS A C 1
ATOM 828 O O . CYS A 1 114 ? 27.318 -0.698 -18.583 1.00 90.50 114 CYS A O 1
ATOM 830 N N . ARG A 1 115 ? 28.539 0.938 -19.499 1.00 87.38 115 ARG A N 1
ATOM 831 C CA . ARG A 1 115 ? 29.802 0.199 -19.460 1.00 87.38 115 ARG A CA 1
ATOM 832 C C . ARG A 1 115 ? 30.302 0.027 -18.020 1.00 87.38 115 ARG A C 1
ATOM 834 O O . ARG A 1 115 ? 30.900 0.935 -17.445 1.00 87.38 115 ARG A O 1
ATOM 841 N N . ILE A 1 116 ? 30.120 -1.168 -17.461 1.00 86.31 116 ILE A N 1
ATOM 842 C CA . ILE A 1 116 ? 30.675 -1.553 -16.155 1.00 86.31 116 ILE A CA 1
ATOM 843 C C . ILE A 1 116 ? 32.068 -2.166 -16.346 1.00 86.31 116 ILE A C 1
ATOM 845 O O . ILE A 1 116 ? 32.223 -3.183 -17.021 1.00 86.31 116 ILE A O 1
ATOM 849 N N . TYR A 1 117 ? 33.087 -1.565 -15.730 1.00 82.19 117 TYR A N 1
ATOM 850 C CA . TYR A 1 117 ? 34.430 -2.142 -15.650 1.00 82.19 117 TYR A CA 1
ATOM 851 C C . TYR A 1 117 ? 34.578 -2.892 -14.326 1.00 82.19 117 TYR A C 1
ATOM 853 O O . TYR A 1 117 ? 34.305 -2.322 -13.275 1.00 82.19 117 TYR A O 1
ATOM 861 N N . SER A 1 118 ? 35.005 -4.154 -14.373 1.00 73.00 118 SER A N 1
ATOM 862 C CA . SER A 1 118 ? 35.418 -4.883 -13.171 1.00 73.00 118 SER A CA 1
ATOM 863 C C . SER A 1 118 ? 36.860 -4.516 -12.825 1.00 73.00 118 SER A C 1
ATOM 865 O O . SER A 1 118 ? 37.753 -4.686 -13.657 1.00 73.00 118 SER A O 1
ATOM 867 N N . ASP A 1 119 ? 37.044 -3.979 -11.627 1.00 74.81 119 ASP A N 1
ATOM 868 C CA . ASP A 1 119 ? 38.310 -3.620 -10.982 1.00 74.81 119 ASP A CA 1
ATOM 869 C C . ASP A 1 119 ? 39.147 -4.828 -10.521 1.00 74.81 119 ASP A C 1
ATOM 871 O O . ASP A 1 119 ? 38.573 -5.886 -10.166 1.00 74.81 119 ASP A O 1
#

Mean predicted aligned error: 17.68 Å

Nearest PDB structures (foldseek):
  7n6g-assembly1_3I  TM=6.940E-01  e=6.756E+00  Chlamydomonas reinhardtii
  8onz-assembly1_Lh  TM=5.876E-01  e=7.653E+00  Thermochaetoides thermophila DSM 1495
  7qho-assembly1_I  TM=4.991E-01  e=8.668E+00  Corynebacterium glutamicum ATCC 13032
  3aai-assembly1_D  TM=4.272E-01  e=5.266E+00  Thermus thermophilus HB8

Secondary structure (DSSP, 8-state):
-------PPPPPP-----------------------------PPPPHHHHHHHHHHHHHHHHHHHH-TTS-HHHHHHHHHHHHHHHHHHHHHHHTT---HHHHHHHH-TTSTTT-PPP-

Solvent-accessible surface area (backbone atoms only — not comparable to full-atom values): 7970 Å² total; per-residue (Å²): 141,80,85,82,79,84,80,81,78,83,80,78,79,84,81,79,79,81,76,79,83,84,87,74,86,76,84,75,88,76,82,79,79,86,72,84,85,74,85,77,83,80,78,82,79,61,66,82,58,52,56,52,49,48,54,51,36,51,52,49,24,54,50,44,60,66,37,89,86,49,52,76,63,57,29,49,52,36,45,51,54,41,50,54,53,51,50,55,50,50,55,55,48,60,74,64,61,66,54,74,64,56,60,48,28,74,78,34,55,81,38,89,94,40,58,80,79,89,131

Sequence (119 aa):
M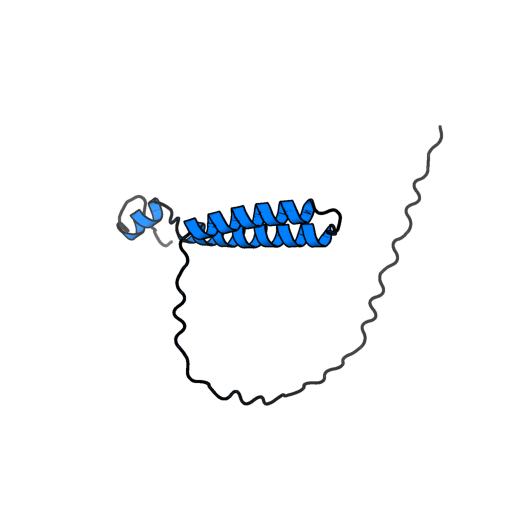ASLAFVVAPTAPCGLRRSAAFSQSVKSAVTVRAAPARSLKVFASSQPELDKVVEQKIAEAKNVCADPNSGAAECAVAWDEVEEISAAISHKEAAKSADPLEAYCDENPDADECRIYSD